Protein AF-A0A318KCL7-F1 (afdb_monomer)

Foldseek 3Di:
DPQDADDPVLLVVLVVQLVVVCVVVVNPVVVSLVVSCVPPNPNSSVNNVVVCCVVVPPPPPD

Solvent-accessible surface area (backbone atoms only — not comparable to full-atom values): 3746 Å² total; per-residue (Å²): 132,84,87,61,77,72,54,70,70,58,43,52,54,51,51,51,46,50,54,55,54,16,64,80,51,77,54,42,61,70,62,43,51,53,50,45,31,74,75,63,34,59,66,52,46,54,32,45,55,57,47,47,58,66,77,62,42,96,80,75,80,129

Mean predicted aligned error: 4.91 Å

Sequence (62 aa):
MRKIKLNDDQFWHIQYFYEWFGAINNHDQEIVYKELIQKFGEDKVKAYEIECRKRFKKGDII

Organism: NCBI:txid1034346

Radius of gyration: 11.88 Å; Cα contacts (8 Å, |Δi|>4): 37; chains: 1; bounding box: 24×27×31 Å

Secondary structure (DSSP, 8-state):
-------HHHHHHHHHHHHHHHHHTTT-HHHHHHHHHHHH-HHHHHHHHHHHHHHT-TT---

Structure (mmCIF, N/CA/C/O backbone):
data_AF-A0A318KCL7-F1
#
_entry.id   AF-A0A318KCL7-F1
#
loop_
_atom_site.group_PDB
_atom_site.id
_atom_site.type_symbol
_atom_site.label_atom_id
_atom_site.label_alt_id
_atom_site.label_comp_id
_atom_site.label_asym_id
_atom_site.label_entity_id
_atom_site.label_seq_id
_atom_site.pdbx_PDB_ins_code
_atom_site.Cartn_x
_atom_site.Cartn_y
_atom_site.Cartn_z
_atom_site.occupancy
_atom_site.B_iso_or_equiv
_atom_site.auth_seq_id
_atom_site.auth_comp_id
_atom_site.auth_asym_id
_atom_site.auth_atom_id
_atom_site.pdbx_PDB_model_num
ATOM 1 N N . MET A 1 1 ? -1.683 0.679 20.272 1.00 53.16 1 MET A N 1
ATOM 2 C CA . MET A 1 1 ? -1.865 1.189 18.893 1.00 53.16 1 MET A CA 1
ATOM 3 C C . MET A 1 1 ? -3.352 1.222 18.569 1.00 53.16 1 MET A C 1
ATOM 5 O O . MET A 1 1 ? -4.015 0.206 18.759 1.00 53.16 1 MET A O 1
ATOM 9 N N . ARG A 1 2 ? -3.902 2.369 18.146 1.00 58.28 2 ARG A N 1
ATOM 10 C CA . ARG A 1 2 ? -5.284 2.421 17.632 1.00 58.28 2 ARG A CA 1
ATOM 11 C C . ARG A 1 2 ? -5.331 1.639 16.317 1.00 58.28 2 ARG A C 1
ATOM 13 O O . ARG A 1 2 ? -4.470 1.836 15.469 1.00 58.28 2 ARG A O 1
ATOM 20 N N . LYS A 1 3 ? -6.313 0.751 16.151 1.00 66.94 3 LYS A N 1
ATOM 21 C CA . LYS A 1 3 ? -6.532 0.046 14.880 1.00 66.94 3 LYS A CA 1
ATOM 22 C C . LYS A 1 3 ? -7.017 1.064 13.845 1.00 66.94 3 LYS A C 1
ATOM 24 O O . LYS A 1 3 ? -8.146 1.535 13.952 1.00 66.94 3 LYS A O 1
ATOM 29 N N . ILE A 1 4 ? -6.167 1.423 12.884 1.00 86.19 4 ILE A N 1
ATOM 30 C CA . ILE A 1 4 ? -6.573 2.232 11.731 1.00 86.19 4 ILE A CA 1
ATOM 31 C C . ILE A 1 4 ? -7.377 1.335 10.785 1.00 86.19 4 ILE A C 1
ATOM 33 O O . ILE A 1 4 ? -6.975 0.207 10.500 1.00 86.19 4 ILE A O 1
ATOM 37 N N . LYS A 1 5 ? -8.528 1.826 10.319 1.00 90.50 5 LYS A N 1
ATOM 38 C CA . LYS A 1 5 ? -9.320 1.202 9.256 1.00 90.50 5 LYS A CA 1
ATOM 39 C C . LYS A 1 5 ? -9.256 2.116 8.038 1.00 90.50 5 LYS A C 1
ATOM 41 O O . LYS A 1 5 ? -9.626 3.282 8.149 1.00 90.50 5 LYS A O 1
ATOM 46 N N . LEU A 1 6 ? -8.773 1.592 6.915 1.00 93.25 6 LEU A N 1
ATOM 47 C CA . LEU A 1 6 ? -8.792 2.311 5.644 1.00 93.25 6 LEU A CA 1
ATOM 48 C C . LEU A 1 6 ? -10.226 2.364 5.111 1.00 93.25 6 LEU A C 1
ATOM 50 O O . LEU A 1 6 ? -10.982 1.401 5.266 1.00 93.25 6 LEU A O 1
ATOM 54 N N . ASN A 1 7 ? -10.596 3.484 4.499 1.00 95.31 7 ASN A N 1
ATOM 55 C CA . ASN A 1 7 ? -11.745 3.504 3.597 1.00 95.31 7 ASN A CA 1
ATOM 56 C C . ASN A 1 7 ? -11.346 2.935 2.219 1.00 95.31 7 ASN A C 1
ATOM 58 O O . ASN A 1 7 ? -10.165 2.673 1.971 1.00 95.31 7 ASN A O 1
ATOM 62 N N . ASP A 1 8 ? -12.325 2.729 1.339 1.00 95.31 8 ASP A N 1
ATOM 63 C CA . ASP A 1 8 ? -12.078 2.112 0.031 1.00 95.31 8 ASP A CA 1
ATOM 64 C C . ASP A 1 8 ? -11.141 2.943 -0.851 1.00 95.31 8 ASP A C 1
ATOM 66 O O . ASP A 1 8 ? -10.218 2.380 -1.435 1.00 95.31 8 ASP A O 1
ATOM 70 N N . ASP A 1 9 ? -11.291 4.268 -0.879 1.00 96.88 9 ASP A N 1
ATOM 71 C CA . ASP A 1 9 ? -10.416 5.148 -1.664 1.00 96.88 9 ASP A C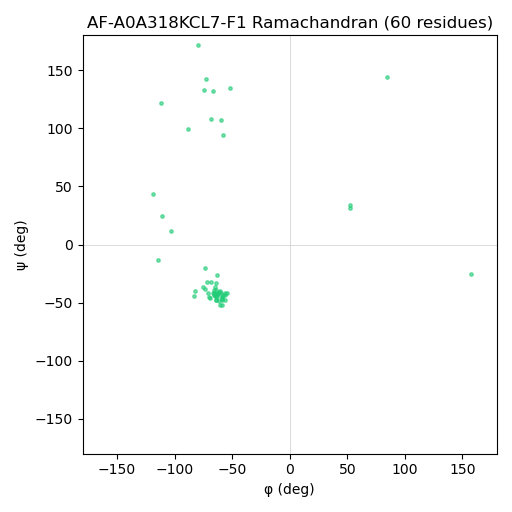A 1
ATOM 72 C C . ASP A 1 9 ? -8.959 5.071 -1.191 1.00 96.88 9 ASP A C 1
ATOM 74 O O . ASP A 1 9 ? -8.029 4.991 -1.990 1.00 96.88 9 ASP A O 1
ATOM 78 N N . GLN A 1 10 ? -8.743 5.054 0.126 1.00 95.94 10 GLN A N 1
ATOM 79 C CA . GLN A 1 10 ? -7.417 4.904 0.720 1.00 95.94 10 GLN A CA 1
ATOM 80 C C . GLN A 1 10 ? -6.813 3.539 0.402 1.00 95.94 10 GLN A C 1
ATOM 82 O O . GLN A 1 10 ? -5.627 3.465 0.087 1.00 95.94 10 GLN A O 1
ATO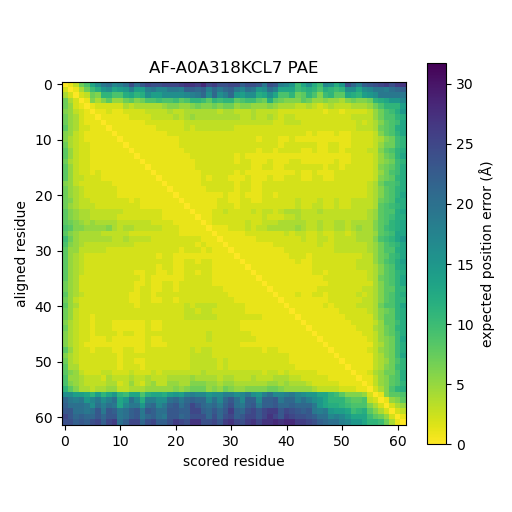M 87 N N . PHE A 1 11 ? -7.612 2.473 0.483 1.00 96.81 11 PHE A N 1
ATOM 88 C CA . PHE A 1 11 ? -7.167 1.132 0.126 1.00 96.81 11 PHE A CA 1
ATOM 89 C C . PHE A 1 11 ? -6.732 1.074 -1.341 1.00 96.81 11 PHE A C 1
ATOM 91 O O . PHE A 1 11 ? -5.606 0.673 -1.627 1.00 96.81 11 PHE A O 1
ATOM 98 N N . TRP A 1 12 ? -7.585 1.527 -2.261 1.00 96.50 12 TRP A N 1
ATOM 99 C CA . TRP A 1 12 ? -7.304 1.462 -3.693 1.00 96.50 12 TRP A CA 1
ATOM 100 C C . TRP A 1 12 ? -6.171 2.387 -4.123 1.00 96.50 12 TRP A C 1
ATOM 102 O O . TRP A 1 12 ? -5.402 2.022 -5.006 1.00 96.50 12 TRP A O 1
ATOM 112 N N . HIS A 1 13 ? -5.996 3.537 -3.473 1.00 97.44 13 HIS A N 1
ATOM 113 C CA . HIS A 1 13 ? -4.841 4.395 -3.723 1.00 97.44 13 HIS A CA 1
ATOM 114 C C . HIS A 1 13 ? -3.529 3.705 -3.313 1.00 97.44 13 HIS A C 1
ATOM 116 O O . HIS A 1 13 ? -2.560 3.723 -4.073 1.00 97.44 13 HIS A O 1
ATOM 122 N N . ILE A 1 14 ? -3.497 3.051 -2.146 1.00 97.38 14 ILE A N 1
ATOM 123 C CA . ILE A 1 14 ? -2.320 2.291 -1.704 1.00 97.38 14 ILE A CA 1
ATOM 124 C C . ILE A 1 14 ? -2.075 1.087 -2.628 1.00 97.38 14 ILE A C 1
ATOM 126 O O . ILE A 1 14 ? -0.939 0.890 -3.049 1.00 97.38 14 ILE A O 1
ATOM 130 N N . GLN A 1 15 ? -3.120 0.341 -3.008 1.00 97.00 15 GLN A N 1
ATOM 131 C CA . GLN A 1 15 ? -3.031 -0.777 -3.958 1.00 97.00 15 GLN A CA 1
ATOM 132 C C . GLN A 1 15 ? -2.488 -0.325 -5.319 1.00 97.00 15 GLN A C 1
ATOM 134 O O . GLN A 1 15 ? -1.575 -0.945 -5.855 1.00 97.00 15 GLN A O 1
ATOM 139 N N . TYR A 1 16 ? -3.018 0.769 -5.872 1.00 97.06 16 TYR A N 1
ATOM 140 C CA . TYR A 1 16 ? -2.558 1.321 -7.146 1.00 97.06 16 TYR A CA 1
ATOM 141 C C . TYR A 1 16 ? -1.075 1.690 -7.084 1.00 97.06 16 TYR A C 1
ATOM 143 O O . TYR A 1 16 ? -0.312 1.354 -7.986 1.00 97.06 16 TYR A O 1
ATOM 151 N N . PHE A 1 17 ? -0.651 2.348 -6.001 1.00 97.31 17 PHE A N 1
ATOM 152 C CA . PHE A 1 17 ? 0.753 2.691 -5.818 1.00 97.31 17 PHE A CA 1
ATOM 153 C C . PHE A 1 17 ? 1.632 1.447 -5.648 1.00 97.31 17 PHE A C 1
ATOM 155 O O . PHE A 1 17 ? 2.701 1.398 -6.245 1.00 97.31 17 PHE A O 1
ATOM 162 N N . TYR A 1 18 ? 1.187 0.449 -4.877 1.00 96.25 18 TYR A N 1
ATOM 163 C CA . TYR A 1 18 ? 1.885 -0.828 -4.712 1.00 96.25 18 TYR A CA 1
ATOM 164 C C . TYR A 1 18 ? 2.127 -1.516 -6.063 1.00 96.25 18 TYR A C 1
ATOM 166 O O . TYR A 1 18 ? 3.257 -1.906 -6.341 1.00 96.25 18 TYR A O 1
ATOM 174 N N . GLU A 1 19 ? 1.111 -1.606 -6.927 1.00 96.00 19 GLU A N 1
ATOM 175 C CA . GLU A 1 19 ? 1.249 -2.236 -8.249 1.00 96.00 19 GLU A CA 1
ATOM 176 C C . GLU A 1 19 ? 2.131 -1.414 -9.193 1.00 96.00 19 GLU A C 1
ATOM 178 O O . GLU A 1 19 ? 3.035 -1.953 -9.829 1.00 96.00 19 GLU A O 1
ATOM 183 N N . TRP A 1 20 ? 1.919 -0.096 -9.261 1.00 97.38 20 TRP A N 1
ATOM 184 C CA . TRP A 1 20 ? 2.702 0.787 -10.126 1.00 97.38 20 TRP A CA 1
ATOM 185 C C . TRP A 1 20 ? 4.181 0.833 -9.718 1.00 97.38 20 TRP A C 1
ATOM 187 O O . TRP A 1 20 ? 5.0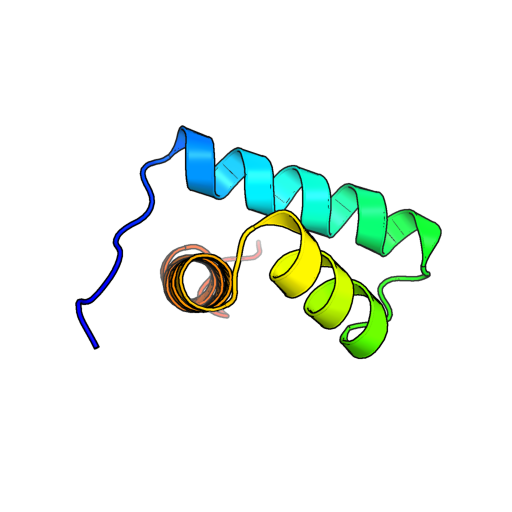66 0.667 -10.559 1.00 97.38 20 TRP A O 1
ATOM 197 N N . PHE A 1 21 ? 4.460 1.024 -8.425 1.00 97.19 21 PHE A N 1
ATOM 198 C CA . PHE A 1 21 ? 5.825 1.067 -7.904 1.00 97.19 21 PHE A CA 1
ATOM 199 C C . PHE A 1 21 ? 6.474 -0.324 -7.896 1.00 97.19 21 PHE A C 1
ATOM 201 O O . PHE A 1 21 ? 7.679 -0.452 -8.115 1.00 97.19 21 PHE A O 1
ATOM 208 N N . GLY A 1 22 ? 5.678 -1.374 -7.692 1.00 96.75 22 GLY A N 1
ATOM 209 C CA . GLY A 1 22 ? 6.102 -2.758 -7.857 1.00 96.75 22 GLY A CA 1
ATOM 210 C C . GLY A 1 22 ? 6.582 -3.026 -9.275 1.00 96.75 22 GLY A C 1
ATOM 211 O O . GLY A 1 22 ? 7.718 -3.455 -9.448 1.00 96.75 22 GLY A O 1
ATOM 212 N N . ALA A 1 23 ? 5.788 -2.690 -10.291 1.00 96.62 23 ALA A N 1
ATOM 213 C CA . ALA A 1 23 ? 6.140 -2.929 -11.689 1.00 96.62 23 ALA A CA 1
ATOM 214 C C . ALA A 1 23 ? 7.478 -2.281 -12.096 1.00 96.62 23 ALA A C 1
ATOM 216 O O . ALA A 1 23 ? 8.289 -2.920 -12.765 1.00 96.62 23 ALA A O 1
ATOM 217 N N . ILE A 1 24 ? 7.757 -1.046 -11.655 1.00 97.00 24 ILE A N 1
ATOM 218 C CA . ILE A 1 24 ? 9.028 -0.365 -11.974 1.00 97.00 24 ILE A CA 1
ATOM 219 C C . ILE A 1 24 ? 10.235 -0.922 -11.194 1.00 97.00 24 ILE A C 1
ATOM 221 O O . ILE A 1 24 ? 11.368 -0.737 -11.630 1.00 97.00 24 ILE A O 1
ATOM 225 N N . ASN A 1 25 ? 10.007 -1.615 -10.072 1.00 95.69 25 ASN A N 1
ATOM 226 C CA . ASN A 1 25 ? 11.045 -2.228 -9.230 1.00 95.69 25 ASN A CA 1
ATOM 227 C C . ASN A 1 25 ? 11.013 -3.767 -9.278 1.00 95.69 25 ASN A C 1
ATOM 229 O O . ASN A 1 25 ? 11.438 -4.426 -8.331 1.00 95.69 25 ASN A O 1
ATOM 233 N N . ASN A 1 26 ? 10.478 -4.356 -10.355 1.00 94.19 26 ASN A N 1
ATOM 234 C CA . ASN A 1 26 ? 10.388 -5.810 -10.542 1.00 94.19 26 ASN A CA 1
ATOM 235 C C . ASN A 1 26 ? 9.721 -6.557 -9.362 1.00 94.19 26 ASN A C 1
ATOM 237 O O . ASN A 1 26 ? 10.096 -7.674 -9.013 1.00 94.19 26 ASN A O 1
ATOM 241 N N . HIS A 1 27 ? 8.747 -5.907 -8.727 1.00 91.31 27 HIS A N 1
ATOM 242 C CA . HIS A 1 27 ? 8.024 -6.366 -7.543 1.00 91.31 27 HIS A CA 1
ATOM 243 C C . HIS A 1 27 ? 8.922 -6.790 -6.370 1.00 91.31 27 HIS A C 1
ATOM 245 O O . HIS A 1 27 ? 8.530 -7.654 -5.578 1.00 91.31 27 HIS A O 1
ATOM 251 N N . ASP A 1 28 ? 10.094 -6.161 -6.220 1.00 96.12 28 ASP A N 1
ATOM 252 C CA . ASP A 1 28 ? 10.927 -6.321 -5.031 1.00 96.12 28 ASP A CA 1
ATOM 253 C C . ASP A 1 28 ? 10.142 -5.879 -3.787 1.00 96.12 28 ASP A C 1
ATOM 255 O O . ASP A 1 28 ? 9.879 -4.695 -3.559 1.00 96.12 28 ASP A O 1
ATOM 259 N N . GLN A 1 29 ? 9.733 -6.863 -2.989 1.00 92.06 29 GLN A N 1
ATOM 260 C CA . GLN A 1 29 ? 8.847 -6.647 -1.851 1.00 92.06 29 GLN A CA 1
ATOM 261 C C . GLN A 1 29 ? 9.490 -5.769 -0.777 1.00 92.06 29 GLN A C 1
ATOM 263 O O . GLN A 1 29 ? 8.786 -4.997 -0.128 1.00 92.06 29 GLN A O 1
ATOM 268 N N . GLU A 1 30 ? 10.808 -5.853 -0.588 1.00 95.06 30 GLU A N 1
ATOM 269 C CA . GLU A 1 30 ? 11.500 -5.056 0.421 1.00 95.06 30 GLU A CA 1
ATOM 270 C C . GLU A 1 30 ? 11.521 -3.579 0.014 1.00 95.06 30 GLU A C 1
ATOM 272 O O . GLU A 1 30 ? 11.203 -2.705 0.826 1.00 95.06 30 GLU A O 1
ATOM 277 N N . ILE A 1 31 ? 11.842 -3.304 -1.253 1.00 96.12 31 ILE A N 1
ATOM 278 C CA . ILE A 1 31 ? 11.867 -1.946 -1.809 1.00 96.12 31 ILE A CA 1
ATOM 279 C C . ILE A 1 31 ? 10.459 -1.340 -1.802 1.00 96.12 31 ILE A C 1
ATOM 281 O O . ILE A 1 31 ? 10.262 -0.22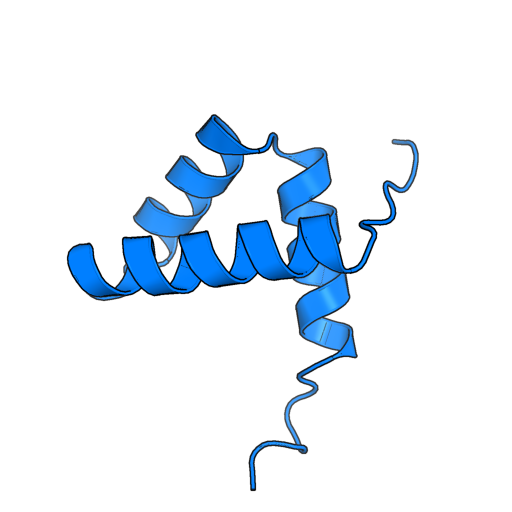7 -1.310 1.00 96.12 31 ILE A O 1
ATOM 285 N N . VAL A 1 32 ? 9.460 -2.084 -2.283 1.00 95.94 32 VAL A N 1
ATOM 286 C CA . VAL A 1 32 ? 8.070 -1.613 -2.356 1.00 95.94 32 VAL A CA 1
ATOM 287 C C . VAL A 1 32 ? 7.500 -1.343 -0.965 1.00 95.94 32 VAL A C 1
ATOM 289 O O . VAL A 1 32 ? 6.855 -0.316 -0.751 1.00 95.94 32 VAL A O 1
ATOM 292 N N . TYR A 1 33 ? 7.758 -2.223 0.003 1.00 95.19 33 TYR A N 1
ATOM 293 C CA . TYR A 1 33 ? 7.261 -2.051 1.365 1.00 95.19 33 TYR A CA 1
ATOM 294 C C . TYR A 1 33 ? 7.886 -0.837 2.067 1.00 95.19 33 TYR A C 1
ATOM 296 O O . TYR A 1 33 ? 7.171 -0.064 2.711 1.00 95.19 33 TYR A O 1
ATOM 304 N N . LYS A 1 34 ? 9.199 -0.619 1.905 1.00 97.31 34 LYS A N 1
ATOM 305 C CA . LYS A 1 34 ? 9.876 0.579 2.431 1.00 97.31 34 LYS A CA 1
ATOM 306 C C . LYS A 1 34 ? 9.268 1.861 1.861 1.00 97.31 34 LYS A C 1
ATOM 308 O O . LYS A 1 34 ? 8.938 2.764 2.630 1.00 97.31 34 LYS A O 1
ATOM 313 N N . GLU A 1 35 ? 9.052 1.914 0.548 1.00 97.75 35 GLU A N 1
ATOM 314 C CA . GLU A 1 35 ? 8.474 3.093 -0.106 1.00 97.75 35 GLU A CA 1
ATOM 315 C C . GLU A 1 35 ? 7.019 3.335 0.327 1.00 97.75 35 GLU A C 1
ATOM 317 O O . GLU A 1 35 ? 6.610 4.469 0.584 1.00 97.75 35 GLU A O 1
ATOM 322 N N . LEU A 1 36 ? 6.229 2.270 0.489 1.00 97.12 36 LEU A N 1
ATOM 323 C CA . LEU A 1 36 ? 4.870 2.364 1.018 1.00 97.12 36 LEU A CA 1
ATOM 324 C C . LEU A 1 36 ? 4.839 2.988 2.418 1.00 97.12 36 LEU A C 1
ATOM 326 O O . LEU A 1 36 ? 4.008 3.864 2.678 1.00 97.12 36 LEU A O 1
ATOM 330 N N . ILE A 1 37 ? 5.741 2.568 3.312 1.00 97.69 37 ILE A N 1
ATOM 331 C CA . ILE A 1 37 ? 5.851 3.147 4.658 1.00 97.69 37 ILE A CA 1
ATOM 332 C C . ILE A 1 37 ? 6.242 4.619 4.570 1.00 97.69 37 ILE A C 1
ATOM 334 O O . ILE A 1 37 ? 5.624 5.444 5.244 1.00 97.69 37 ILE A O 1
ATOM 338 N N . GLN A 1 38 ? 7.220 4.959 3.731 1.00 97.81 38 GLN A N 1
ATOM 339 C CA . GLN A 1 38 ? 7.670 6.337 3.553 1.00 97.81 38 GLN A CA 1
ATOM 340 C C . GLN A 1 38 ? 6.545 7.247 3.039 1.00 97.81 38 GLN A C 1
ATOM 342 O O . GLN A 1 38 ? 6.399 8.376 3.508 1.00 97.81 38 GLN A O 1
ATOM 347 N N . LYS A 1 39 ? 5.721 6.757 2.108 1.00 97.06 39 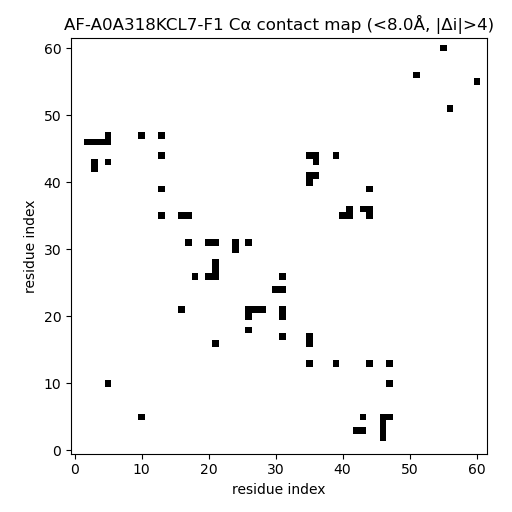LYS A N 1
ATOM 348 C CA . LYS A 1 39 ? 4.664 7.545 1.462 1.00 97.06 39 LYS A CA 1
ATOM 349 C C . LYS A 1 39 ? 3.375 7.638 2.277 1.00 97.06 39 LYS A C 1
ATOM 351 O O . LYS A 1 39 ? 2.734 8.689 2.293 1.00 97.06 39 LYS A O 1
ATOM 356 N N . PHE A 1 40 ? 2.960 6.549 2.924 1.00 96.06 40 PHE A N 1
ATOM 357 C CA . PHE A 1 40 ? 1.638 6.446 3.556 1.00 96.06 40 PHE A CA 1
ATOM 358 C C . PHE A 1 40 ? 1.681 6.316 5.083 1.00 96.06 40 PHE A C 1
ATOM 360 O O . PHE A 1 40 ? 0.653 6.518 5.736 1.00 96.06 40 PHE A O 1
ATOM 367 N N . GLY A 1 41 ? 2.851 6.032 5.655 1.00 97.00 41 GLY A N 1
ATOM 368 C CA . GLY A 1 41 ? 3.047 5.783 7.078 1.00 97.00 41 GLY A CA 1
ATOM 369 C C . GLY A 1 41 ? 2.771 4.331 7.471 1.00 97.00 41 GLY A C 1
ATOM 370 O O . GLY A 1 41 ? 1.843 3.689 6.974 1.00 97.00 41 GLY A O 1
ATOM 371 N N . GLU A 1 42 ? 3.560 3.827 8.421 1.00 96.06 42 GLU A N 1
ATOM 372 C CA . GLU A 1 42 ? 3.553 2.422 8.853 1.00 96.06 42 GLU A CA 1
ATOM 373 C C . GLU A 1 42 ? 2.164 1.920 9.278 1.00 96.06 42 GLU A C 1
ATOM 375 O O . GLU A 1 42 ? 1.752 0.828 8.888 1.00 96.06 42 GLU A O 1
ATOM 380 N N . ASP A 1 43 ? 1.396 2.723 10.020 1.00 95.50 43 ASP A N 1
ATOM 381 C CA . ASP A 1 43 ? 0.074 2.305 10.499 1.00 95.50 43 ASP A CA 1
ATOM 382 C C . ASP A 1 43 ? -0.929 2.071 9.356 1.00 95.50 43 ASP A C 1
ATOM 384 O O . ASP A 1 43 ? -1.748 1.149 9.428 1.00 95.50 43 ASP A O 1
ATOM 388 N N . LYS A 1 44 ? -0.875 2.880 8.287 1.00 95.56 44 LYS A N 1
ATOM 389 C CA . LYS A 1 44 ? -1.749 2.702 7.116 1.00 95.56 44 LYS A CA 1
ATOM 390 C C . LYS A 1 44 ? -1.319 1.506 6.281 1.00 95.56 44 LYS A C 1
ATOM 392 O O . LYS A 1 44 ? -2.184 0.774 5.813 1.00 95.56 44 LYS A O 1
ATOM 397 N N . VAL A 1 45 ? -0.013 1.285 6.135 1.00 95.81 45 VAL A N 1
ATOM 398 C CA . VAL A 1 45 ? 0.522 0.121 5.416 1.00 95.81 45 VAL A CA 1
ATOM 399 C C . VAL A 1 45 ? 0.147 -1.176 6.135 1.00 95.81 45 VAL A C 1
ATOM 401 O O . VAL A 1 45 ? -0.385 -2.084 5.505 1.00 95.81 45 VAL A O 1
ATOM 404 N N . LYS A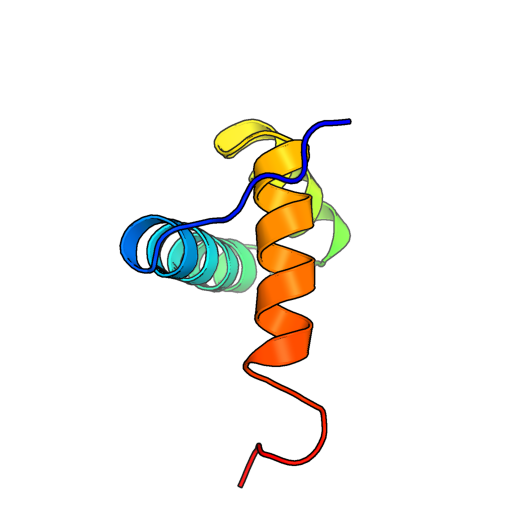 1 46 ? 0.273 -1.234 7.467 1.00 95.12 46 LYS A N 1
ATOM 405 C CA . LYS A 1 46 ? -0.215 -2.376 8.262 1.00 95.12 46 LYS A CA 1
ATOM 406 C C . LYS A 1 46 ? -1.721 -2.595 8.103 1.00 95.12 46 LYS A C 1
ATOM 408 O O . LYS A 1 46 ? -2.176 -3.732 7.992 1.00 95.12 46 LYS A O 1
ATOM 413 N N . ALA A 1 47 ? -2.515 -1.521 8.094 1.00 95.38 47 ALA A N 1
ATOM 414 C CA . ALA A 1 47 ? -3.956 -1.622 7.858 1.00 95.38 47 ALA A CA 1
ATOM 415 C C . ALA A 1 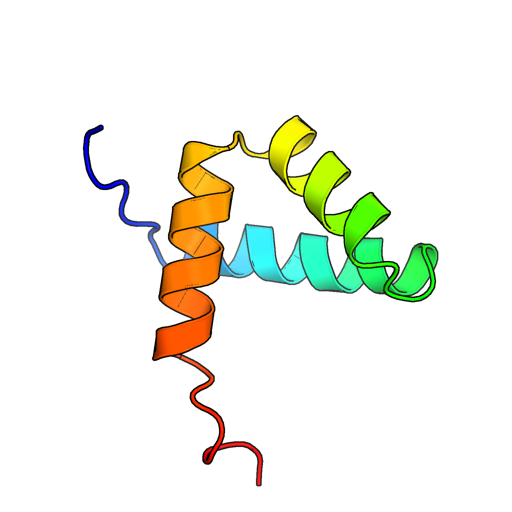47 ? -4.276 -2.150 6.446 1.00 95.38 47 ALA A C 1
ATOM 417 O O . ALA A 1 47 ? -5.179 -2.975 6.301 1.00 95.38 47 ALA A O 1
ATOM 418 N N . TYR A 1 48 ? -3.515 -1.722 5.436 1.00 95.75 48 TYR A N 1
ATOM 419 C CA . TYR A 1 48 ? -3.598 -2.211 4.061 1.00 95.75 48 TYR A CA 1
ATOM 420 C C . TYR A 1 48 ? -3.274 -3.707 3.969 1.00 95.75 48 TYR A C 1
ATOM 422 O O . TYR A 1 48 ? -4.089 -4.457 3.443 1.00 95.75 48 TYR A O 1
ATOM 430 N N . GLU A 1 49 ? -2.177 -4.183 4.565 1.00 93.94 49 GLU A N 1
ATOM 431 C CA . GLU A 1 49 ? -1.823 -5.612 4.562 1.00 93.94 49 GLU A CA 1
ATOM 432 C C . GLU A 1 49 ? -2.913 -6.497 5.182 1.00 93.94 49 GLU A C 1
ATOM 434 O O . GLU A 1 49 ? -3.250 -7.564 4.658 1.00 93.94 49 GLU A O 1
ATOM 439 N N . ILE A 1 50 ? -3.477 -6.057 6.312 1.00 93.31 50 ILE A N 1
ATOM 440 C CA . ILE A 1 50 ? -4.582 -6.754 6.978 1.00 93.31 50 ILE A CA 1
ATOM 441 C C . ILE A 1 50 ? -5.802 -6.821 6.056 1.00 93.31 50 ILE A C 1
ATOM 443 O O . ILE A 1 50 ? -6.479 -7.849 6.013 1.00 93.31 50 ILE A O 1
ATOM 447 N N . GLU A 1 51 ? -6.100 -5.740 5.339 1.00 92.94 51 GLU A N 1
ATOM 448 C CA . GLU A 1 51 ? -7.229 -5.672 4.416 1.00 92.94 51 GLU A CA 1
ATOM 449 C C . GLU A 1 51 ? -6.996 -6.526 3.158 1.00 92.94 51 GLU A C 1
ATOM 451 O O . GLU A 1 51 ? -7.884 -7.292 2.788 1.00 92.94 51 GLU A O 1
ATOM 456 N N . CYS A 1 52 ? -5.791 -6.523 2.577 1.00 92.75 52 CYS A N 1
ATOM 457 C CA . CYS A 1 52 ? -5.419 -7.411 1.469 1.00 92.75 52 CYS A CA 1
ATOM 458 C C . CYS A 1 52 ? -5.616 -8.885 1.833 1.00 92.75 52 CYS A C 1
ATOM 460 O O . CYS A 1 52 ? -6.209 -9.639 1.067 1.00 92.75 52 CYS A O 1
ATOM 462 N N . ARG A 1 53 ? -5.211 -9.298 3.043 1.00 89.81 53 ARG A N 1
ATOM 463 C CA . ARG A 1 53 ? -5.426 -10.674 3.535 1.00 89.81 53 ARG A CA 1
ATOM 464 C C . ARG A 1 53 ? -6.902 -11.048 3.677 1.00 89.81 53 ARG A C 1
ATOM 466 O O . ARG A 1 53 ? -7.218 -12.235 3.652 1.00 89.81 53 ARG A O 1
ATOM 473 N N . LYS A 1 54 ? -7.796 -10.075 3.879 1.00 88.69 54 LYS A N 1
ATOM 474 C CA . LYS A 1 54 ? -9.247 -10.312 3.929 1.00 88.69 54 LYS A CA 1
ATOM 475 C C . LYS A 1 54 ? -9.861 -10.361 2.536 1.00 88.69 54 LYS A C 1
ATOM 477 O O . LYS A 1 54 ? -10.695 -11.228 2.308 1.00 88.69 54 LYS A O 1
ATOM 482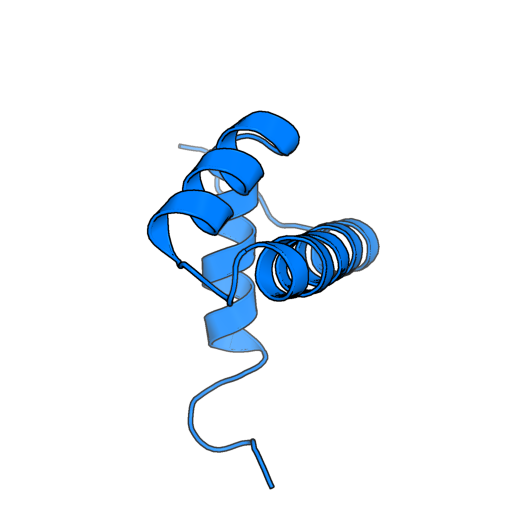 N N . ARG A 1 55 ? -9.471 -9.432 1.656 1.00 88.69 55 ARG A N 1
ATOM 483 C CA . ARG A 1 55 ? -10.034 -9.271 0.305 1.00 88.69 55 ARG A CA 1
ATOM 484 C C . ARG A 1 55 ? -9.553 -10.341 -0.668 1.00 88.69 55 ARG A C 1
ATOM 486 O O . ARG A 1 55 ? -10.332 -10.792 -1.491 1.00 88.69 55 ARG A O 1
ATOM 493 N N . PHE A 1 56 ? -8.296 -10.754 -0.551 1.00 82.81 56 PHE A N 1
ATOM 494 C CA . PHE A 1 56 ? -7.632 -11.652 -1.497 1.00 82.81 56 PHE A CA 1
ATOM 495 C C . PHE A 1 56 ? -7.198 -12.953 -0.821 1.00 82.81 56 PHE A C 1
ATOM 497 O O . PHE A 1 56 ? -6.066 -13.411 -0.995 1.00 82.81 56 PHE A O 1
ATOM 504 N N . LYS A 1 57 ? -8.062 -13.540 0.020 1.00 75.00 57 LYS A N 1
ATOM 505 C CA . LYS A 1 57 ? -7.746 -14.827 0.651 1.00 75.00 57 LYS A CA 1
ATOM 506 C C . LYS A 1 57 ? -7.323 -15.836 -0.420 1.00 75.00 57 LYS A C 1
ATOM 508 O O . LYS A 1 57 ? -7.945 -15.955 -1.470 1.00 75.00 57 LYS A O 1
ATOM 513 N N . LYS A 1 58 ? -6.241 -16.561 -0.121 1.00 52.56 58 LYS A N 1
ATOM 514 C CA . LYS A 1 58 ? -5.650 -17.607 -0.964 1.00 52.56 58 LYS A CA 1
ATOM 515 C C . LYS A 1 58 ? -6.719 -18.680 -1.239 1.00 52.56 58 LYS A C 1
ATOM 517 O O . LYS A 1 58 ? -6.943 -19.539 -0.393 1.00 52.56 58 LYS A O 1
ATOM 522 N N . GLY A 1 59 ? -7.423 -18.552 -2.362 1.00 51.62 59 GLY A N 1
ATOM 523 C CA . GLY A 1 59 ? -8.605 -19.349 -2.709 1.00 51.62 59 GLY A CA 1
ATOM 524 C C . GLY A 1 59 ? -9.543 -18.688 -3.728 1.00 51.62 59 GLY A C 1
ATOM 525 O O . GLY A 1 59 ? -10.198 -19.412 -4.462 1.00 51.62 59 GLY A O 1
ATOM 526 N N . ASP A 1 60 ? -9.548 -17.352 -3.827 1.00 50.41 60 ASP A N 1
ATOM 527 C CA . ASP A 1 60 ? -10.472 -16.604 -4.708 1.00 50.41 60 ASP A CA 1
ATOM 528 C C . ASP A 1 60 ? -9.827 -16.076 -6.009 1.00 50.41 60 ASP A C 1
ATOM 530 O O . ASP A 1 60 ? -10.419 -15.266 -6.722 1.00 50.41 60 ASP A O 1
ATOM 534 N N . ILE A 1 61 ? -8.608 -16.519 -6.337 1.00 45.72 61 ILE A N 1
ATOM 535 C CA . ILE A 1 61 ? -7.995 -16.247 -7.645 1.00 45.72 61 ILE A CA 1
ATOM 536 C C . ILE A 1 61 ? -8.433 -17.379 -8.581 1.00 45.72 61 ILE A C 1
ATOM 538 O O . ILE A 1 61 ? -7.903 -18.487 -8.483 1.00 45.72 61 ILE A O 1
ATOM 542 N N . ILE A 1 62 ? -9.454 -17.096 -9.395 1.00 40.94 62 ILE A N 1
ATOM 543 C CA . ILE A 1 62 ? -9.957 -17.946 -10.491 1.00 40.94 62 ILE A CA 1
ATOM 544 C C . ILE A 1 62 ? -8.902 -18.029 -11.597 1.00 40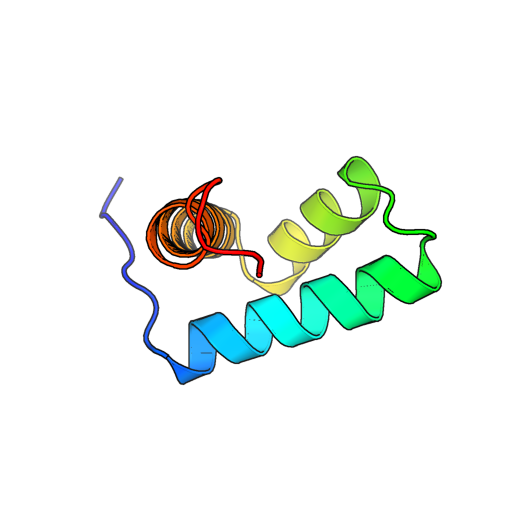.94 62 ILE A C 1
ATOM 546 O O . ILE A 1 62 ? -8.328 -16.964 -11.922 1.00 40.94 62 ILE A O 1
#

pLDDT: mean 89.13, std 14.85, range [40.94, 97.81]